Protein AF-A0A920NWG7-F1 (afdb_monomer_lite)

Structure (mmCIF, N/CA/C/O backbone):
data_AF-A0A920NWG7-F1
#
_entry.id   AF-A0A920NWG7-F1
#
loop_
_atom_site.group_PDB
_atom_site.id
_atom_site.type_symbol
_atom_site.label_atom_id
_atom_site.label_alt_id
_atom_site.label_comp_id
_atom_site.label_asym_id
_atom_site.label_entity_id
_atom_site.label_seq_id
_atom_site.pdbx_PDB_ins_code
_atom_site.Cartn_x
_atom_site.Cartn_y
_atom_site.Cartn_z
_atom_site.occupancy
_atom_site.B_iso_or_equiv
_atom_site.auth_seq_id
_atom_site.auth_comp_id
_atom_site.auth_asym_id
_atom_site.auth_atom_id
_atom_site.pdbx_PDB_model_num
ATOM 1 N N . MET A 1 1 ? 2.729 16.947 -20.848 1.00 59.16 1 MET A N 1
ATOM 2 C CA . MET A 1 1 ? 3.265 15.629 -20.424 1.00 59.16 1 MET A CA 1
ATOM 3 C C . MET A 1 1 ? 3.192 15.365 -18.915 1.00 59.16 1 MET A C 1
ATOM 5 O O . MET A 1 1 ? 2.738 14.287 -18.567 1.00 59.16 1 MET A O 1
ATOM 9 N N . LYS A 1 2 ? 3.553 16.299 -18.013 1.00 61.72 2 LYS A N 1
ATOM 10 C CA . LYS A 1 2 ? 3.611 16.044 -16.550 1.00 61.72 2 LYS A CA 1
ATOM 11 C C . LYS A 1 2 ? 2.300 15.566 -15.889 1.00 61.72 2 LYS A C 1
ATOM 13 O O . LYS A 1 2 ? 2.352 14.705 -15.022 1.00 61.72 2 LYS A O 1
ATOM 18 N N . ARG A 1 3 ? 1.135 16.068 -16.324 1.00 76.38 3 ARG A N 1
ATOM 19 C CA . ARG A 1 3 ? -0.173 15.733 -15.720 1.00 76.38 3 ARG A CA 1
ATOM 20 C C . ARG A 1 3 ? -0.525 14.242 -15.852 1.00 76.38 3 ARG A C 1
ATOM 22 O O . ARG A 1 3 ? -0.793 13.602 -14.852 1.00 76.38 3 ARG A O 1
ATOM 29 N N . LYS A 1 4 ? -0.335 13.654 -17.045 1.00 84.81 4 LYS A N 1
ATOM 30 C CA . LYS A 1 4 ? -0.611 12.225 -17.304 1.00 84.81 4 LYS A CA 1
ATOM 31 C C . LYS A 1 4 ? 0.207 11.268 -16.426 1.00 84.81 4 LYS A C 1
ATOM 33 O O . LYS A 1 4 ? -0.305 10.226 -16.039 1.00 84.81 4 LYS A O 1
ATOM 38 N N . ALA A 1 5 ? 1.470 11.593 -16.146 1.00 85.69 5 ALA A N 1
ATOM 39 C CA . ALA A 1 5 ? 2.319 10.760 -15.292 1.00 85.69 5 ALA A CA 1
ATOM 40 C C . ALA A 1 5 ? 1.893 10.843 -13.818 1.00 85.69 5 ALA A C 1
ATOM 42 O O . ALA A 1 5 ? 1.850 9.826 -13.133 1.00 85.69 5 ALA A O 1
ATOM 43 N N . LEU A 1 6 ? 1.518 12.040 -13.353 1.00 89.62 6 LEU A N 1
ATOM 44 C CA . LEU A 1 6 ? 0.967 12.229 -12.014 1.00 89.62 6 LEU A CA 1
ATOM 45 C C . LEU A 1 6 ? -0.376 11.507 -11.850 1.00 89.62 6 LEU A C 1
ATOM 47 O O . LEU A 1 6 ? -0.563 10.799 -10.869 1.00 89.62 6 LEU A O 1
ATOM 51 N N . ASP A 1 7 ? -1.276 11.625 -12.827 1.00 91.38 7 ASP A N 1
ATOM 52 C CA . ASP A 1 7 ? -2.583 10.960 -12.793 1.00 91.38 7 ASP A CA 1
ATOM 53 C C . ASP A 1 7 ? -2.433 9.431 -12.728 1.00 91.38 7 ASP A C 1
ATOM 55 O O . ASP A 1 7 ? -3.171 8.760 -12.010 1.00 91.38 7 ASP A O 1
ATOM 59 N N . LYS A 1 8 ? -1.447 8.869 -13.442 1.00 88.94 8 LYS A N 1
ATOM 60 C CA . LYS A 1 8 ? -1.093 7.445 -13.347 1.00 88.94 8 LYS A CA 1
ATOM 61 C C . LYS A 1 8 ? -0.595 7.062 -11.957 1.00 88.94 8 LYS A C 1
ATOM 63 O O . LYS A 1 8 ? -1.071 6.078 -11.404 1.00 88.94 8 LYS A O 1
ATOM 68 N N . LEU A 1 9 ? 0.309 7.852 -11.377 1.00 89.38 9 LEU A N 1
ATOM 69 C CA . LEU A 1 9 ? 0.811 7.603 -10.026 1.00 89.38 9 LEU A CA 1
ATOM 70 C C . LEU A 1 9 ? -0.318 7.636 -8.991 1.00 89.38 9 LEU A C 1
ATOM 72 O O . LEU A 1 9 ? -0.398 6.745 -8.153 1.00 89.38 9 LEU A O 1
ATOM 76 N N . ILE A 1 10 ? -1.210 8.628 -9.071 1.00 92.00 10 ILE A N 1
ATOM 77 C CA . ILE A 1 10 ? -2.373 8.725 -8.179 1.00 92.00 10 ILE A CA 1
ATOM 78 C C . ILE A 1 10 ? -3.247 7.475 -8.314 1.00 92.00 10 ILE A C 1
ATOM 80 O O . ILE A 1 10 ? -3.627 6.897 -7.303 1.00 92.00 10 ILE A O 1
ATOM 84 N N . LYS A 1 11 ? -3.501 7.008 -9.544 1.00 91.50 11 LYS A N 1
ATOM 85 C CA . LYS A 1 11 ? -4.246 5.762 -9.779 1.00 91.50 11 LYS A CA 1
ATOM 86 C C . LYS A 1 11 ? -3.554 4.528 -9.205 1.00 91.50 11 LYS A C 1
ATOM 88 O O . LYS A 1 11 ? -4.238 3.648 -8.710 1.00 91.50 11 LYS A O 1
ATOM 93 N N . LEU A 1 12 ? -2.225 4.446 -9.251 1.00 90.50 12 LEU A N 1
ATOM 94 C CA . LEU A 1 12 ? -1.496 3.326 -8.645 1.00 90.50 12 LEU A CA 1
ATOM 95 C C . LEU A 1 12 ? -1.589 3.311 -7.119 1.00 90.50 12 LEU A C 1
ATOM 97 O O . LEU A 1 12 ? -1.527 2.237 -6.525 1.00 90.50 12 LEU A O 1
ATOM 101 N N . LEU A 1 13 ? -1.695 4.478 -6.486 1.00 93.56 13 LEU A N 1
ATOM 102 C CA . LEU A 1 13 ? -1.865 4.589 -5.036 1.00 93.56 13 LEU A CA 1
ATOM 103 C C . LEU A 1 13 ? -3.314 4.350 -4.597 1.00 93.56 13 LEU A C 1
ATOM 105 O O . LEU A 1 13 ? -3.560 4.145 -3.411 1.00 93.56 13 LEU A O 1
ATOM 109 N N . ASP A 1 14 ? -4.270 4.348 -5.524 1.00 93.31 14 ASP A N 1
ATOM 110 C CA . ASP A 1 14 ? -5.652 4.004 -5.222 1.00 93.31 14 ASP A CA 1
ATOM 111 C C . ASP A 1 14 ? -5.845 2.484 -5.209 1.00 93.31 14 ASP A C 1
ATOM 113 O O . ASP A 1 14 ? -6.042 1.839 -6.238 1.00 93.31 14 ASP A O 1
ATOM 117 N N . LEU A 1 15 ? -5.713 1.900 -4.018 1.00 94.44 15 LEU A N 1
ATOM 118 C CA . LEU A 1 15 ? -5.787 0.454 -3.827 1.00 94.44 15 LEU A CA 1
ATOM 119 C C . LEU A 1 15 ? -7.230 -0.041 -3.857 1.00 94.44 15 LEU A C 1
ATOM 121 O O . LEU A 1 15 ? -8.121 0.579 -3.273 1.00 94.44 15 LEU A O 1
ATOM 125 N N . GLU A 1 16 ? -7.439 -1.214 -4.440 1.00 94.81 16 GLU A N 1
ATOM 126 C CA . GLU A 1 16 ? -8.691 -1.951 -4.288 1.00 94.81 16 GLU A CA 1
ATOM 127 C C . GLU A 1 16 ? -8.697 -2.620 -2.906 1.00 94.81 16 GLU A C 1
ATOM 129 O O . GLU A 1 16 ? -7.750 -3.316 -2.544 1.00 94.81 16 GLU A O 1
ATOM 134 N N . GLN A 1 17 ? -9.744 -2.402 -2.112 1.00 95.00 17 GLN A N 1
ATOM 135 C CA . GLN A 1 17 ? -9.915 -3.100 -0.839 1.00 95.00 17 GLN A CA 1
ATOM 136 C C . GLN A 1 17 ? -10.610 -4.439 -1.089 1.00 95.00 17 GLN A C 1
ATOM 138 O O . GLN A 1 17 ? -11.685 -4.467 -1.684 1.00 95.00 17 GLN A O 1
ATOM 143 N N . LEU A 1 18 ? -9.992 -5.532 -0.645 1.00 94.88 18 LEU A N 1
ATOM 144 C CA . LEU A 1 18 ? -10.551 -6.878 -0.786 1.00 94.88 18 LEU A CA 1
ATOM 145 C C . LEU A 1 18 ? -11.312 -7.289 0.478 1.00 94.88 18 LEU A C 1
ATOM 147 O O . LEU A 1 18 ? -12.418 -7.807 0.377 1.00 94.88 18 LEU A O 1
ATOM 151 N N . GLU A 1 19 ? -10.733 -7.024 1.653 1.00 94.44 19 GLU A N 1
ATOM 152 C CA . GLU A 1 19 ? -11.309 -7.331 2.971 1.00 94.44 19 GLU A CA 1
ATOM 153 C C . GLU A 1 19 ? -10.874 -6.281 4.013 1.00 94.44 19 GLU A C 1
ATOM 155 O O . GLU A 1 19 ? -10.251 -5.263 3.682 1.00 94.44 19 GLU A O 1
ATOM 160 N N . ASP A 1 20 ? -11.200 -6.513 5.287 1.00 93.25 20 ASP A N 1
ATOM 161 C CA . ASP A 1 20 ? -10.674 -5.699 6.380 1.00 93.25 20 ASP A CA 1
ATOM 162 C C . ASP A 1 20 ? -9.149 -5.846 6.462 1.00 93.25 20 ASP A C 1
ATOM 164 O O . ASP A 1 20 ? -8.613 -6.951 6.534 1.00 93.25 20 ASP A O 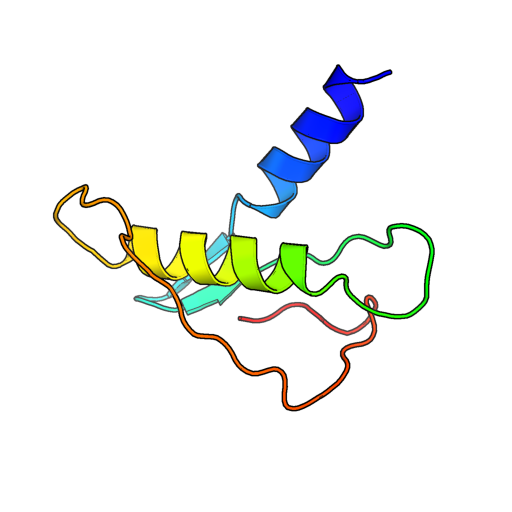1
ATOM 168 N N . ASN A 1 21 ? -8.442 -4.718 6.411 1.00 92.75 21 ASN A N 1
ATOM 169 C CA . ASN A 1 21 ? -6.977 -4.649 6.382 1.00 92.75 21 ASN A CA 1
ATOM 170 C C . ASN A 1 21 ? -6.284 -5.380 5.205 1.00 92.75 21 ASN A C 1
ATOM 172 O O . ASN A 1 21 ? -5.062 -5.526 5.233 1.00 92.75 21 ASN A O 1
ATOM 176 N N . LEU A 1 22 ? -7.014 -5.795 4.158 1.00 94.25 22 LEU A N 1
ATOM 177 C CA . LEU A 1 22 ? -6.459 -6.470 2.976 1.00 94.25 22 LEU A CA 1
ATOM 178 C C . LEU A 1 22 ? -6.684 -5.645 1.705 1.00 94.25 22 LEU A C 1
ATOM 180 O O . LEU A 1 22 ? -7.824 -5.371 1.314 1.00 94.25 22 LEU A O 1
ATOM 184 N N . PHE A 1 23 ? -5.593 -5.299 1.018 1.00 94.81 23 PHE A N 1
ATOM 185 C CA . PHE A 1 23 ? -5.619 -4.390 -0.129 1.00 94.81 23 PHE A CA 1
ATOM 186 C C . PHE A 1 23 ? -4.842 -4.942 -1.327 1.00 94.81 23 PHE A C 1
ATOM 188 O O . PHE A 1 23 ? -3.752 -5.495 -1.209 1.00 94.81 23 PHE A O 1
ATOM 195 N N . ARG A 1 24 ? -5.379 -4.731 -2.527 1.00 92.94 24 ARG A N 1
ATOM 196 C CA . ARG A 1 24 ? -4.751 -5.090 -3.796 1.00 92.94 24 ARG A CA 1
ATOM 197 C C . ARG A 1 24 ? -4.090 -3.863 -4.422 1.00 92.94 24 ARG A C 1
ATOM 199 O O . ARG A 1 24 ? -4.753 -2.874 -4.735 1.00 92.94 24 ARG A O 1
ATOM 206 N N . GLY A 1 25 ? -2.779 -3.949 -4.641 1.00 90.50 25 GLY A N 1
ATOM 207 C CA . GLY A 1 25 ? -1.999 -2.960 -5.386 1.00 90.50 25 GLY A CA 1
ATOM 208 C C . GLY A 1 25 ? -1.727 -3.413 -6.819 1.00 90.50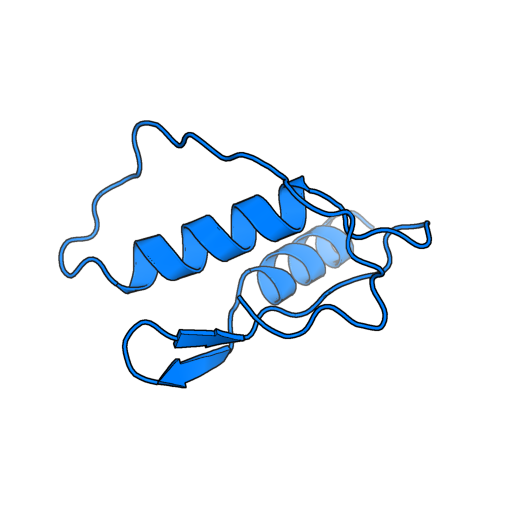 25 GLY A C 1
ATOM 209 O O . GLY A 1 25 ? -1.463 -4.587 -7.073 1.00 90.50 25 GLY A O 1
ATOM 210 N N . GLN A 1 26 ? -1.762 -2.476 -7.766 1.00 87.88 26 GLN A N 1
ATOM 211 C CA . GLN A 1 26 ? -1.352 -2.722 -9.152 1.00 87.88 26 GLN A CA 1
ATOM 212 C C . GLN A 1 26 ? 0.130 -2.393 -9.338 1.00 87.88 26 GLN A C 1
ATOM 214 O O . GLN A 1 26 ? 0.654 -1.494 -8.682 1.00 87.88 26 GLN A O 1
ATOM 219 N N . SER A 1 27 ? 0.804 -3.084 -10.258 1.00 83.00 27 SER A N 1
ATOM 220 C CA . SER A 1 27 ? 2.198 -2.796 -10.609 1.00 83.00 27 SER A CA 1
ATOM 221 C C . SER A 1 27 ? 2.316 -2.212 -12.006 1.00 83.00 27 SER A C 1
ATOM 223 O O . SER A 1 27 ? 1.837 -2.813 -12.964 1.00 83.00 27 SER A O 1
ATOM 225 N N . GLU A 1 28 ? 2.979 -1.060 -12.138 1.00 79.25 28 GLU A N 1
ATOM 226 C CA . GLU A 1 28 ? 3.275 -0.471 -13.446 1.00 79.25 28 GLU A CA 1
ATOM 227 C C . GLU A 1 28 ? 4.726 -0.756 -13.846 1.00 79.25 28 GLU A C 1
ATOM 229 O O . GLU A 1 28 ? 5.659 -0.676 -13.042 1.00 79.25 28 GLU A O 1
ATOM 234 N N . ASN A 1 29 ? 4.925 -1.091 -15.120 1.00 7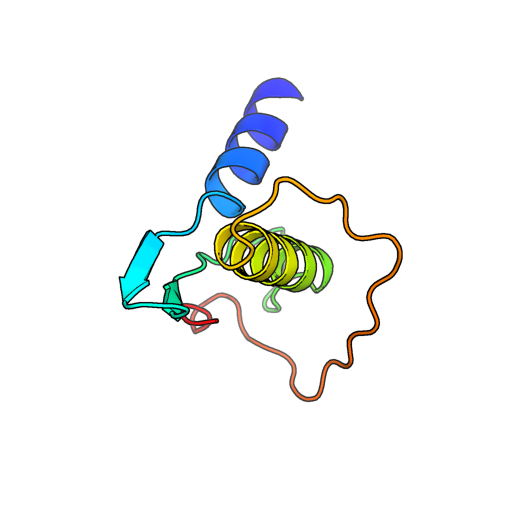7.88 29 ASN A N 1
ATOM 235 C CA . ASN A 1 29 ? 6.259 -1.189 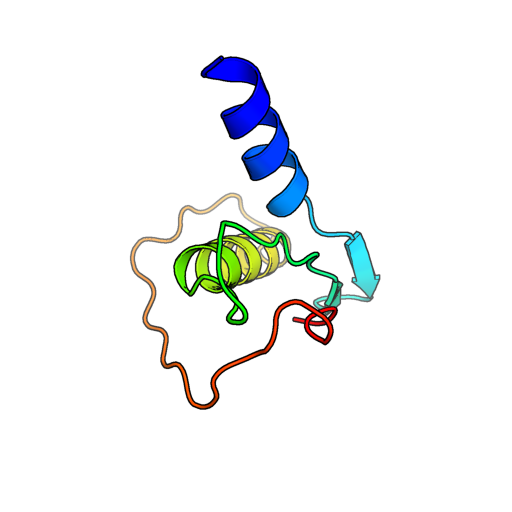-15.692 1.00 77.88 29 ASN A CA 1
ATOM 236 C C . ASN A 1 29 ? 6.759 0.217 -16.035 1.00 77.88 29 ASN A C 1
ATOM 238 O O . ASN A 1 29 ? 6.293 0.838 -16.990 1.00 77.88 29 ASN A O 1
ATOM 242 N N . ILE A 1 30 ? 7.733 0.699 -15.269 1.00 74.25 30 ILE A N 1
ATOM 243 C CA . ILE A 1 30 ? 8.352 2.016 -15.467 1.00 74.25 30 ILE A CA 1
ATOM 244 C C . ILE A 1 30 ? 9.710 1.955 -16.186 1.00 74.25 30 ILE A C 1
ATOM 246 O O . ILE A 1 30 ? 10.510 2.881 -16.076 1.00 74.25 30 ILE A O 1
ATOM 250 N N . GLY A 1 31 ? 9.974 0.885 -16.943 1.00 72.06 31 GLY A N 1
ATOM 251 C CA . GLY A 1 31 ? 11.166 0.756 -17.794 1.00 72.06 31 GLY A CA 1
ATOM 252 C C . GLY A 1 31 ? 12.106 -0.389 -17.418 1.00 72.06 31 GLY A C 1
ATOM 253 O O . GLY A 1 31 ? 13.276 -0.362 -17.789 1.00 72.06 31 GLY A O 1
ATOM 254 N N . GLY A 1 32 ? 11.629 -1.399 -16.685 1.00 76.44 32 GLY A N 1
ATOM 255 C CA . GLY A 1 32 ? 12.449 -2.544 -16.297 1.00 76.44 32 GLY A CA 1
ATOM 256 C C . GLY A 1 32 ? 11.636 -3.725 -15.760 1.00 76.44 32 GLY A C 1
ATOM 257 O O . GLY A 1 32 ? 10.473 -3.573 -15.398 1.00 76.44 32 GLY A O 1
ATOM 258 N N . PRO A 1 33 ? 12.241 -4.922 -15.658 1.00 78.38 33 PRO A N 1
ATOM 259 C CA . PRO A 1 33 ? 11.526 -6.141 -15.273 1.00 78.38 33 PRO A CA 1
ATOM 260 C C . PRO A 1 33 ? 11.160 -6.201 -13.781 1.00 78.38 33 PRO A C 1
ATOM 262 O O . PRO A 1 33 ? 10.506 -7.148 -13.345 1.00 78.38 33 PRO A O 1
ATOM 265 N N . ARG A 1 34 ? 11.608 -5.232 -12.976 1.00 82.81 34 ARG A N 1
ATOM 266 C CA . ARG A 1 34 ? 11.455 -5.213 -11.516 1.00 82.81 34 ARG A 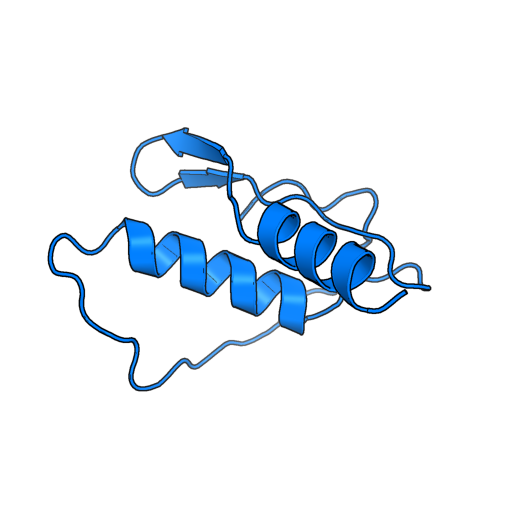CA 1
ATOM 267 C C . ARG A 1 34 ? 10.487 -4.113 -11.113 1.00 82.81 34 ARG A C 1
ATOM 269 O O . ARG A 1 34 ? 10.507 -3.034 -11.698 1.00 82.81 34 ARG A O 1
ATOM 276 N N . VAL A 1 35 ? 9.700 -4.374 -10.076 1.00 84.06 35 VAL A N 1
ATOM 277 C CA . VAL A 1 35 ? 8.851 -3.344 -9.469 1.00 84.06 35 VAL A CA 1
ATOM 278 C C . VAL A 1 35 ? 9.729 -2.294 -8.792 1.00 84.06 35 VAL A C 1
ATOM 280 O O . VAL A 1 35 ? 10.702 -2.623 -8.109 1.00 84.06 35 VAL A O 1
ATOM 283 N N . PHE A 1 36 ? 9.378 -1.025 -8.964 1.00 86.94 36 PHE A N 1
ATOM 284 C CA . PHE A 1 36 ? 10.033 0.068 -8.264 1.00 86.94 36 PHE A CA 1
ATOM 285 C C . PHE A 1 36 ? 9.670 0.059 -6.779 1.00 86.94 36 PHE A C 1
ATOM 287 O O . PHE A 1 36 ? 8.497 0.145 -6.419 1.00 86.94 36 PHE A O 1
ATOM 294 N N . GLY A 1 37 ? 10.679 -0.006 -5.907 1.00 87.62 37 GLY A N 1
ATOM 295 C CA . GLY A 1 37 ? 10.470 -0.096 -4.458 1.00 87.62 37 GLY A CA 1
ATOM 296 C C . GLY A 1 37 ? 9.652 1.065 -3.886 1.00 87.62 37 GLY A C 1
ATOM 297 O O . GLY A 1 37 ? 8.824 0.844 -3.008 1.00 87.62 37 GLY A O 1
ATOM 298 N N . GLY A 1 38 ? 9.801 2.276 -4.436 1.00 90.00 38 GLY A N 1
ATOM 299 C CA . GLY A 1 38 ? 9.003 3.434 -4.023 1.00 90.00 38 GLY A CA 1
ATOM 300 C C . GLY A 1 38 ? 7.503 3.272 -4.295 1.00 90.00 38 GLY A C 1
ATOM 301 O O . GLY A 1 38 ? 6.695 3.759 -3.512 1.00 90.00 38 GLY A O 1
ATOM 302 N N . GLN A 1 39 ? 7.121 2.539 -5.348 1.00 89.75 39 GLN A N 1
ATOM 303 C CA . GLN A 1 39 ? 5.715 2.231 -5.623 1.00 89.75 39 GLN A CA 1
ATOM 304 C C . GLN A 1 39 ? 5.152 1.296 -4.548 1.00 89.75 39 GLN A C 1
ATOM 306 O O . GLN A 1 39 ? 4.103 1.580 -3.979 1.00 89.75 39 GLN A O 1
ATOM 311 N N . VAL A 1 40 ? 5.882 0.222 -4.230 1.00 91.12 40 VAL A N 1
ATOM 312 C CA . VAL A 1 40 ? 5.490 -0.745 -3.190 1.00 91.12 40 VAL A CA 1
ATOM 313 C C . VAL A 1 40 ? 5.354 -0.054 -1.835 1.00 91.12 40 VAL A C 1
ATOM 315 O O . VAL A 1 40 ? 4.364 -0.249 -1.140 1.00 91.12 40 VAL A O 1
ATOM 318 N N . LEU A 1 41 ? 6.321 0.796 -1.484 1.00 93.06 41 LEU A N 1
ATOM 319 C CA . LEU A 1 41 ? 6.308 1.599 -0.261 1.00 93.06 41 LEU A CA 1
ATOM 320 C C . LEU A 1 41 ? 5.109 2.548 -0.194 1.00 93.06 41 LEU A C 1
ATOM 322 O O . LEU A 1 41 ? 4.431 2.597 0.829 1.00 93.06 41 LEU A O 1
ATOM 326 N N . GLY A 1 42 ? 4.842 3.289 -1.273 1.00 93.44 42 GLY A N 1
ATOM 327 C CA . GLY A 1 42 ? 3.716 4.220 -1.334 1.00 93.44 42 GLY A CA 1
ATOM 328 C C . GLY A 1 42 ? 2.381 3.506 -1.151 1.00 93.44 42 GLY A C 1
ATOM 329 O O . GLY A 1 42 ? 1.569 3.928 -0.335 1.00 93.44 42 GLY A O 1
ATOM 330 N N . GLN A 1 43 ? 2.194 2.382 -1.842 1.00 94.25 43 GLN A N 1
ATOM 331 C CA . GLN A 1 43 ? 0.992 1.566 -1.715 1.00 94.25 43 GLN A CA 1
ATOM 332 C C . GLN A 1 43 ? 0.859 0.962 -0.308 1.00 94.25 43 GLN A C 1
ATOM 334 O O . GLN A 1 43 ? -0.197 1.078 0.302 1.00 94.25 43 GLN A O 1
ATOM 339 N N . ALA A 1 44 ? 1.926 0.395 0.262 1.00 93.88 44 ALA A N 1
ATOM 340 C CA . ALA A 1 44 ? 1.897 -0.139 1.626 1.00 93.88 44 ALA A CA 1
ATOM 341 C C . ALA A 1 44 ? 1.532 0.937 2.665 1.00 93.88 44 ALA A C 1
ATOM 343 O O . ALA A 1 44 ? 0.731 0.688 3.566 1.00 93.88 44 ALA A O 1
ATOM 344 N N . LEU A 1 45 ? 2.059 2.156 2.513 1.00 94.56 45 LEU A N 1
ATOM 345 C CA . LEU A 1 45 ? 1.699 3.281 3.373 1.00 94.56 45 LEU A CA 1
ATOM 346 C C . LEU A 1 45 ? 0.241 3.718 3.172 1.00 94.56 45 LEU A C 1
ATOM 348 O O . LEU A 1 45 ? -0.431 4.037 4.149 1.00 94.56 45 LEU A O 1
ATOM 352 N N . THR A 1 46 ? -0.272 3.717 1.938 1.00 94.38 46 THR A N 1
ATOM 353 C CA . THR A 1 46 ? -1.687 4.013 1.672 1.00 94.38 46 THR A CA 1
ATOM 354 C C . THR A 1 46 ? -2.615 2.975 2.296 1.00 94.38 46 THR A C 1
ATOM 356 O O . THR A 1 46 ? -3.618 3.365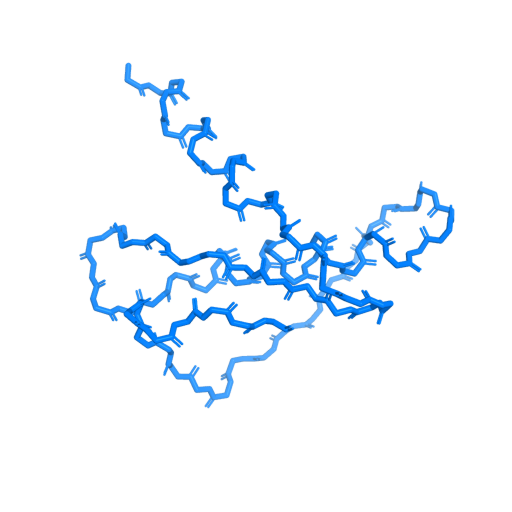 2.890 1.00 94.38 46 THR A O 1
ATOM 359 N N . ALA A 1 47 ? -2.277 1.686 2.213 1.00 94.75 47 ALA A N 1
ATOM 360 C CA . ALA A 1 47 ? -3.011 0.624 2.897 1.00 94.75 47 ALA A CA 1
ATOM 361 C C . ALA A 1 47 ? -3.043 0.881 4.410 1.00 94.75 47 ALA A C 1
ATOM 363 O O . ALA A 1 47 ? -4.122 1.016 4.976 1.00 94.75 47 ALA A O 1
ATOM 364 N N . ALA A 1 48 ? -1.879 1.078 5.039 1.00 93.69 48 ALA A N 1
ATOM 365 C CA . ALA A 1 48 ? -1.782 1.358 6.473 1.00 93.69 48 ALA A CA 1
ATOM 366 C C . ALA A 1 48 ? -2.547 2.627 6.892 1.00 93.69 48 ALA A C 1
ATOM 368 O O . ALA A 1 48 ? -3.186 2.658 7.936 1.00 93.69 48 ALA A O 1
ATOM 369 N N . ALA A 1 49 ? -2.531 3.683 6.076 1.00 93.25 49 ALA A N 1
ATOM 370 C CA . ALA A 1 49 ? -3.277 4.904 6.370 1.00 93.25 49 ALA A CA 1
ATOM 371 C C . ALA A 1 49 ? -4.804 4.703 6.325 1.00 93.25 49 ALA A C 1
ATOM 373 O O . ALA A 1 49 ? -5.526 5.437 6.996 1.00 93.25 49 ALA A O 1
ATOM 374 N N . ARG A 1 50 ? -5.306 3.729 5.551 1.00 92.75 50 ARG A N 1
ATOM 375 C CA . ARG A 1 50 ? -6.741 3.404 5.462 1.00 92.75 50 ARG A CA 1
ATOM 376 C C . ARG A 1 50 ? -7.246 2.571 6.644 1.00 92.75 50 ARG A C 1
ATOM 378 O O . ARG A 1 50 ? -8.450 2.550 6.865 1.00 92.75 50 ARG A O 1
ATOM 385 N N . THR A 1 51 ? -6.360 1.926 7.404 1.00 93.12 51 THR A N 1
ATOM 386 C CA . THR A 1 51 ? -6.732 1.098 8.568 1.00 93.12 51 THR A CA 1
ATOM 387 C C . THR A 1 51 ? -6.768 1.882 9.882 1.00 93.12 51 THR A C 1
ATOM 389 O O . THR A 1 51 ? -7.148 1.340 10.915 1.00 93.12 51 THR A O 1
ATOM 392 N N . VAL A 1 52 ? -6.352 3.154 9.883 1.00 92.19 52 VAL A N 1
ATOM 393 C CA . VAL A 1 52 ? -6.354 4.003 11.083 1.00 92.19 52 VAL A CA 1
ATOM 394 C C . VAL A 1 52 ? -7.599 4.891 11.080 1.00 92.19 52 VAL A C 1
ATOM 396 O O . VAL A 1 52 ? -7.763 5.744 10.213 1.00 92.19 52 VAL A O 1
ATOM 399 N N . GLU A 1 53 ? -8.466 4.726 12.083 1.00 84.19 53 GLU A N 1
ATOM 400 C CA . GLU A 1 53 ? -9.741 5.461 12.194 1.00 84.19 53 GLU A CA 1
ATOM 401 C C . GLU A 1 53 ? -9.564 6.986 12.258 1.00 84.19 53 GLU A C 1
ATOM 403 O O . GLU A 1 53 ? -10.341 7.757 11.689 1.00 84.19 53 GLU A O 1
ATOM 408 N N . LYS A 1 54 ? -8.529 7.446 12.967 1.00 87.44 54 LYS A N 1
ATOM 409 C CA . LYS A 1 54 ? -8.183 8.866 13.040 1.00 87.44 54 LYS A CA 1
ATOM 410 C C . LYS A 1 54 ? -7.279 9.210 11.866 1.00 87.44 54 LYS A C 1
ATOM 412 O O . LYS A 1 54 ? -6.283 8.535 11.643 1.00 87.44 54 LYS A O 1
ATOM 417 N N . LYS A 1 55 ? -7.568 10.318 11.176 1.00 82.44 55 LYS A N 1
ATOM 418 C CA . LYS A 1 55 ? -6.714 10.872 10.109 1.00 82.44 55 LYS A CA 1
ATOM 419 C C . LYS A 1 55 ? -5.397 11.418 10.673 1.00 82.44 55 LYS A C 1
ATOM 421 O O . LYS A 1 55 ? -5.190 12.628 10.735 1.00 82.44 55 LYS A O 1
ATOM 426 N N . THR A 1 56 ? -4.525 10.530 11.128 1.00 86.69 56 THR A N 1
ATOM 427 C CA . THR A 1 56 ? -3.182 10.848 11.602 1.00 86.69 56 THR A CA 1
ATOM 428 C C . THR A 1 56 ? -2.192 10.752 10.449 1.00 86.69 56 THR A C 1
ATOM 430 O O . THR A 1 56 ? -2.367 9.991 9.498 1.00 86.69 56 THR A O 1
ATOM 433 N N . GLN A 1 57 ? -1.146 11.573 10.507 1.00 90.12 57 GLN A N 1
ATOM 434 C CA . GLN A 1 57 ? -0.060 11.531 9.536 1.00 90.12 57 GLN A CA 1
ATOM 435 C C . GLN A 1 57 ? 1.030 10.582 10.031 1.00 90.12 57 GLN A C 1
ATOM 437 O O . GLN A 1 57 ? 1.406 10.615 11.202 1.00 90.12 57 GLN A O 1
ATOM 442 N N . CYS A 1 58 ? 1.559 9.756 9.130 1.00 91.25 58 CYS A N 1
ATOM 443 C CA . CYS A 1 58 ? 2.719 8.925 9.427 1.00 91.25 58 CYS A CA 1
ATOM 444 C C . CYS A 1 58 ? 3.948 9.820 9.650 1.00 91.25 58 CYS A C 1
ATOM 446 O O . CYS A 1 58 ? 4.317 10.593 8.768 1.00 91.25 58 CYS A O 1
ATOM 448 N N . SER A 1 59 ? 4.568 9.729 10.829 1.00 92.19 59 SER A N 1
ATOM 449 C CA . SER A 1 59 ? 5.753 10.531 11.173 1.00 92.19 59 SER A CA 1
ATOM 450 C C . SER A 1 59 ? 7.062 9.885 10.716 1.00 92.19 59 SER A C 1
ATOM 452 O O . SER A 1 59 ? 7.998 10.588 10.349 1.00 92.19 59 SER A O 1
ATOM 454 N N . PHE A 1 60 ? 7.137 8.553 10.728 1.00 94.19 60 PHE A N 1
ATOM 455 C CA . PHE A 1 60 ? 8.267 7.792 10.204 1.00 94.19 60 PHE A CA 1
ATOM 456 C C . PHE A 1 60 ? 7.809 6.393 9.782 1.00 94.19 60 PHE A C 1
ATOM 458 O O . PHE A 1 60 ? 6.874 5.836 10.355 1.00 94.19 60 PHE A O 1
ATOM 465 N N . LEU A 1 61 ? 8.494 5.821 8.794 1.00 92.44 61 LEU A N 1
ATOM 466 C CA . LEU A 1 61 ? 8.262 4.464 8.313 1.00 92.44 61 LEU A CA 1
ATOM 467 C C . LEU A 1 61 ? 9.606 3.759 8.153 1.00 92.44 61 LEU A C 1
ATOM 469 O O . LEU A 1 61 ? 10.522 4.288 7.524 1.00 92.44 61 LEU A O 1
ATOM 473 N N . THR A 1 62 ? 9.703 2.544 8.680 1.00 93.94 62 THR A N 1
ATOM 474 C CA . THR A 1 62 ? 10.827 1.641 8.426 1.00 93.94 62 THR A CA 1
ATOM 475 C C . THR A 1 62 ? 10.329 0.473 7.589 1.00 93.94 62 THR A C 1
ATOM 477 O O . THR A 1 62 ? 9.288 -0.111 7.876 1.00 93.94 62 THR A O 1
ATOM 480 N N . CYS A 1 63 ? 11.062 0.143 6.533 1.00 92.12 63 CYS A N 1
ATOM 481 C CA . CYS A 1 63 ? 10.697 -0.896 5.581 1.00 92.12 63 CYS A CA 1
ATOM 482 C C . CYS A 1 63 ? 11.949 -1.667 5.171 1.00 92.12 63 CYS A C 1
ATOM 484 O O . CYS A 1 63 ? 13.007 -1.073 4.960 1.00 92.12 63 CYS A O 1
ATOM 486 N N . PHE A 1 64 ? 11.803 -2.981 5.017 1.00 93.31 64 PHE A N 1
ATOM 487 C CA . PHE A 1 64 ? 12.834 -3.863 4.489 1.00 93.31 64 PHE A CA 1
ATOM 488 C C . PHE A 1 64 ? 12.296 -4.624 3.277 1.00 93.31 64 PHE A C 1
ATOM 490 O O . PHE A 1 64 ? 11.171 -5.125 3.291 1.00 93.31 64 PHE A O 1
ATOM 497 N N . PHE A 1 65 ? 13.117 -4.745 2.233 1.00 90.88 65 PHE A N 1
ATOM 498 C CA . PHE A 1 65 ? 12.802 -5.537 1.047 1.00 90.88 65 PHE A CA 1
ATOM 499 C C . PHE A 1 65 ? 13.535 -6.875 1.102 1.00 90.88 65 PHE A C 1
ATOM 501 O O . PHE A 1 65 ? 14.751 -6.928 0.946 1.00 90.88 65 PHE A O 1
ATOM 508 N N . PHE A 1 66 ? 12.788 -7.964 1.280 1.00 88.00 66 PHE A N 1
ATOM 509 C CA . PHE A 1 66 ? 13.365 -9.312 1.359 1.00 88.00 66 PHE A CA 1
ATOM 510 C C . PHE A 1 66 ? 13.486 -10.012 0.002 1.00 88.00 66 PHE A C 1
ATOM 512 O O . PHE A 1 66 ? 14.341 -10.876 -0.176 1.00 88.00 66 PHE A O 1
ATOM 519 N N . LYS A 1 67 ? 12.622 -9.675 -0.964 1.00 85.62 67 LYS A N 1
ATOM 520 C CA . LYS A 1 67 ? 12.623 -10.283 -2.301 1.00 85.62 67 LYS A CA 1
ATOM 521 C C . LYS A 1 67 ? 12.374 -9.243 -3.380 1.00 85.62 67 LYS A C 1
ATOM 523 O O . LYS A 1 67 ? 11.530 -8.363 -3.237 1.00 85.62 67 LYS A O 1
ATOM 528 N N . THR A 1 68 ? 13.075 -9.397 -4.499 1.00 80.94 68 THR A N 1
ATOM 529 C CA . THR A 1 68 ? 12.773 -8.640 -5.716 1.00 80.94 68 THR A CA 1
ATOM 530 C C . THR A 1 68 ? 11.503 -9.200 -6.355 1.00 80.94 68 THR A C 1
ATOM 532 O O . THR A 1 68 ? 11.400 -10.407 -6.574 1.00 80.94 68 THR A O 1
ATOM 535 N N . ARG A 1 69 ? 10.541 -8.333 -6.679 1.00 80.44 69 ARG A N 1
ATOM 536 C CA . ARG A 1 69 ? 9.314 -8.698 -7.402 1.00 80.44 69 ARG A CA 1
ATOM 537 C C . ARG A 1 69 ? 9.439 -8.349 -8.884 1.00 80.44 69 ARG A C 1
ATOM 539 O O . ARG A 1 69 ? 9.920 -7.265 -9.224 1.00 80.44 69 ARG A O 1
ATOM 546 N N . ARG A 1 70 ? 8.975 -9.250 -9.757 1.00 79.81 70 ARG A N 1
ATOM 547 C CA . ARG A 1 70 ? 8.735 -8.953 -11.178 1.00 79.81 70 ARG A CA 1
ATOM 548 C C . ARG A 1 70 ? 7.388 -8.257 -11.334 1.00 79.81 70 ARG A C 1
ATOM 550 O O . ARG A 1 70 ? 6.421 -8.683 -10.703 1.00 79.81 70 ARG A O 1
ATOM 557 N N . TYR A 1 71 ? 7.325 -7.233 -12.184 1.00 74.31 71 TYR A N 1
ATOM 558 C CA . TYR A 1 71 ? 6.106 -6.430 -12.369 1.00 74.31 71 TYR A CA 1
ATOM 559 C C . TYR A 1 71 ? 4.899 -7.267 -12.826 1.00 74.31 71 TYR A C 1
ATOM 561 O O . TYR A 1 71 ? 3.788 -7.018 -12.381 1.00 74.31 71 TYR A O 1
ATOM 569 N N . GLU A 1 72 ? 5.135 -8.325 -13.606 1.00 68.81 72 GLU A N 1
ATOM 570 C CA . GLU A 1 72 ? 4.115 -9.250 -14.133 1.00 68.81 72 GLU A CA 1
ATOM 571 C C . GLU A 1 72 ? 3.425 -10.109 -13.061 1.00 68.81 72 GLU A C 1
ATOM 573 O O . GLU A 1 72 ? 2.431 -10.763 -13.340 1.00 68.81 72 GLU A O 1
ATOM 578 N N . THR A 1 73 ? 3.968 -10.150 -11.840 1.00 63.47 73 THR A N 1
ATOM 579 C CA . THR A 1 73 ? 3.519 -11.073 -10.776 1.00 63.47 73 THR A CA 1
ATOM 580 C C . THR A 1 73 ? 3.034 -10.361 -9.513 1.00 63.47 73 THR A C 1
ATOM 582 O O . THR A 1 73 ? 2.684 -11.005 -8.524 1.00 63.47 73 THR A O 1
ATOM 585 N N . ALA A 1 74 ? 3.052 -9.030 -9.496 1.00 60.50 74 ALA A N 1
ATOM 586 C CA . ALA A 1 74 ? 2.865 -8.243 -8.286 1.00 60.50 74 ALA A CA 1
ATOM 587 C C . ALA A 1 74 ? 1.448 -7.658 -8.223 1.00 60.50 74 ALA A C 1
ATOM 589 O O . ALA A 1 74 ? 1.204 -6.552 -8.703 1.00 60.50 74 ALA A O 1
ATOM 590 N N . HIS A 1 75 ? 0.538 -8.428 -7.616 1.00 62.09 75 HIS A N 1
ATOM 591 C CA . HIS A 1 75 ? -0.873 -8.058 -7.475 1.00 62.09 75 HIS A CA 1
ATOM 592 C C . HIS A 1 75 ? -1.356 -7.919 -6.029 1.00 62.09 75 HIS A C 1
ATOM 594 O O . HIS A 1 75 ? -2.421 -7.367 -5.830 1.00 62.09 75 HIS A O 1
ATOM 600 N N . TYR A 1 76 ? -0.624 -8.393 -5.019 1.00 58.69 76 TYR A N 1
ATOM 601 C CA . TYR A 1 76 ? -1.119 -8.409 -3.636 1.00 58.69 76 TYR A CA 1
ATOM 602 C C . TYR A 1 76 ? -0.127 -7.753 -2.677 1.00 58.69 76 TYR A C 1
ATOM 604 O O . TYR A 1 76 ? 1.086 -8.002 -2.789 1.00 58.69 76 TYR A O 1
ATOM 612 N N . LEU A 1 77 ? -0.675 -6.933 -1.774 1.00 57.03 77 LEU A N 1
ATOM 613 C CA . LEU A 1 77 ? -0.025 -6.340 -0.608 1.00 57.03 77 LEU A CA 1
ATOM 614 C C . LEU A 1 77 ? -0.635 -6.925 0.663 1.00 57.03 77 LEU A C 1
ATOM 616 O O . LEU A 1 77 ? -1.859 -7.178 0.658 1.00 57.03 77 LEU A O 1
#

Sequence (77 aa):
MKRKALDKLIKLLDLEQLEDNLFRGQSENIGGPRVFGGQVLGQALTAAARTVEKKTQCSFLTCFFFKTRRYETAHYL

Secondary structure (DSSP, 8-state):
-HHHHHHHHHHHHSPEEEETTEEEPP---SSSSB--HHHHHHHHHHHHHHS-SS-PPP--------SPPBGGG----

pLDDT: mean 85.92, std 10.17, range [57.03, 95.0]

Foldseek 3Di:
DVVVVVVVLVVQLPWDADDQLWTWGAFDDPDDQWGDVVSVVSNVVSSVCVNDPDNDDDPDDDDDDPDTDGNVPRTTD

Radius of gyration: 13.18 Å; chains: 1; bounding box: 25×27×34 Å